Protein AF-A0A2A5EAG4-F1 (afdb_monomer_lite)

Sequence (66 aa):
MKRKLTGSDGMAIIIPDGYRGLQGSDGRMVPIPPGGRGLQGSDGRMIAIRAGARGLQGSDGRMRNK

Structure (mmCIF, N/CA/C/O backbone):
data_AF-A0A2A5EAG4-F1
#
_entry.id   AF-A0A2A5EAG4-F1
#
loop_
_atom_site.group_PDB
_atom_site.id
_atom_site.type_symbol
_atom_site.label_atom_id
_atom_site.label_alt_id
_atom_site.label_comp_id
_atom_site.label_asym_id
_atom_site.label_entity_id
_atom_site.label_seq_id
_atom_site.pdb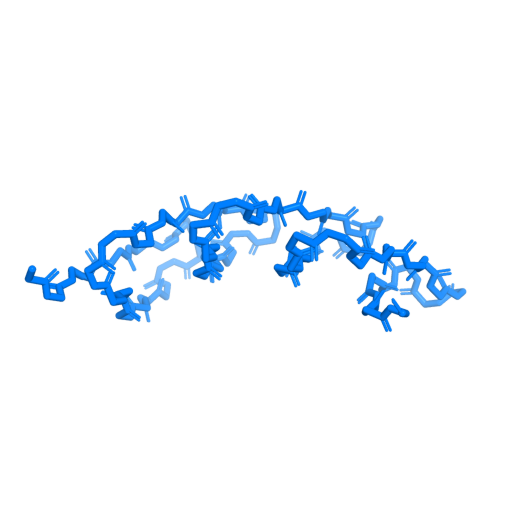x_PDB_ins_code
_atom_site.Cartn_x
_atom_site.Cartn_y
_atom_site.Cartn_z
_atom_site.occupancy
_atom_site.B_iso_or_equiv
_atom_site.auth_seq_id
_atom_site.auth_comp_id
_atom_site.auth_asym_id
_atom_site.auth_atom_id
_atom_site.pdbx_PDB_model_num
ATOM 1 N N . MET A 1 1 ? -10.648 -2.396 15.711 1.00 81.62 1 MET A N 1
ATOM 2 C CA . MET A 1 1 ? -10.967 -0.951 15.576 1.00 81.62 1 MET A CA 1
ATOM 3 C C . MET A 1 1 ? -10.293 -0.363 14.330 1.00 81.62 1 MET A C 1
ATOM 5 O O . MET A 1 1 ? -9.200 -0.803 13.997 1.00 81.62 1 MET A O 1
ATOM 9 N N . LYS A 1 2 ? -10.891 0.621 13.634 1.00 91.81 2 LYS A N 1
ATOM 10 C CA . LYS A 1 2 ? -10.192 1.349 12.547 1.00 91.81 2 LYS A CA 1
ATOM 11 C C . LYS A 1 2 ? -9.149 2.304 13.145 1.00 91.81 2 LYS A C 1
ATOM 13 O O . LYS A 1 2 ? -9.396 2.869 14.207 1.00 91.81 2 LYS A O 1
ATOM 18 N N . ARG A 1 3 ? -8.005 2.497 12.478 1.00 95.81 3 ARG A N 1
ATOM 19 C CA . ARG A 1 3 ? -6.923 3.399 12.934 1.00 95.81 3 ARG A CA 1
ATOM 20 C C . ARG A 1 3 ? -6.560 4.414 11.855 1.00 95.81 3 ARG A C 1
ATOM 22 O O . ARG A 1 3 ? -6.607 4.085 10.673 1.00 95.81 3 ARG A O 1
ATOM 29 N N . LYS A 1 4 ? -6.168 5.622 12.260 1.00 97.69 4 LYS A N 1
ATOM 30 C CA . LYS A 1 4 ? -5.596 6.638 11.367 1.00 97.69 4 LYS A CA 1
ATOM 31 C C . LYS A 1 4 ? -4.074 6.537 11.402 1.00 97.69 4 LYS A C 1
ATOM 33 O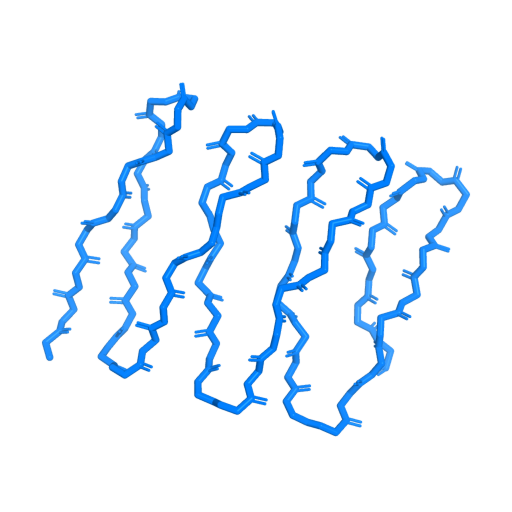 O . LYS A 1 4 ? -3.506 6.480 12.488 1.00 97.69 4 LYS A O 1
ATOM 38 N N . LEU A 1 5 ? -3.440 6.523 10.235 1.00 97.94 5 LEU A N 1
ATOM 39 C CA . LEU A 1 5 ? -1.986 6.593 10.090 1.00 97.94 5 LEU A CA 1
ATOM 40 C C . LEU A 1 5 ? -1.634 7.746 9.158 1.00 97.94 5 LEU A C 1
ATOM 42 O O . LEU A 1 5 ? -2.311 7.925 8.149 1.00 97.94 5 LEU A O 1
ATOM 46 N N . THR A 1 6 ? -0.584 8.488 9.488 1.00 98.44 6 THR A N 1
ATOM 47 C CA . THR A 1 6 ? -0.091 9.616 8.691 1.00 98.44 6 THR A CA 1
ATOM 48 C C . THR A 1 6 ? 1.275 9.258 8.128 1.00 98.44 6 THR A C 1
ATOM 50 O O . THR A 1 6 ? 2.132 8.784 8.872 1.00 98.44 6 THR A O 1
ATOM 53 N N . GLY A 1 7 ? 1.446 9.439 6.823 1.00 98.31 7 GLY A N 1
ATOM 54 C CA . GLY A 1 7 ? 2.720 9.260 6.142 1.00 98.31 7 GLY A CA 1
ATOM 55 C C . GLY A 1 7 ? 3.638 10.463 6.313 1.00 98.31 7 GLY A C 1
ATOM 56 O O . GLY A 1 7 ? 3.211 11.537 6.742 1.00 98.31 7 GLY A O 1
ATOM 57 N N . SER A 1 8 ? 4.908 10.306 5.946 1.00 98.56 8 SER A N 1
ATOM 58 C CA . SER A 1 8 ? 5.865 11.420 5.953 1.00 98.56 8 SER A CA 1
ATOM 59 C C . SER A 1 8 ? 5.559 12.486 4.897 1.00 98.56 8 SER A C 1
ATOM 61 O O . SER A 1 8 ? 6.107 13.579 4.970 1.00 98.56 8 SER A O 1
ATOM 63 N N . ASP A 1 9 ? 4.675 12.198 3.939 1.00 98.00 9 ASP A N 1
ATOM 64 C CA . ASP A 1 9 ? 4.104 13.193 3.025 1.00 98.00 9 ASP A CA 1
ATOM 65 C C . ASP A 1 9 ? 3.008 14.060 3.682 1.00 98.00 9 ASP A C 1
ATOM 67 O O . ASP A 1 9 ? 2.403 14.905 3.024 1.00 98.00 9 ASP A O 1
ATOM 71 N N . GLY A 1 10 ? 2.724 13.845 4.972 1.00 98.38 10 GLY A N 1
ATOM 72 C CA . GLY A 1 10 ? 1.687 14.541 5.733 1.00 98.38 10 GLY A CA 1
ATOM 73 C C . GLY A 1 10 ? 0.268 14.041 5.453 1.00 98.38 10 GLY A C 1
ATOM 74 O O . GLY A 1 10 ? -0.672 14.463 6.132 1.00 98.38 10 GLY A O 1
ATOM 75 N N . MET A 1 11 ? 0.085 13.122 4.500 1.00 98.06 11 MET A N 1
ATOM 76 C CA . MET A 1 11 ? -1.224 12.583 4.150 1.00 98.06 11 MET A CA 1
ATOM 77 C C . MET A 1 11 ? -1.592 11.425 5.068 1.00 98.06 11 MET A C 1
ATOM 79 O O . MET A 1 11 ? -0.769 10.581 5.426 1.00 98.06 11 MET A O 1
ATOM 83 N N . ALA A 1 12 ? -2.867 11.364 5.445 1.00 97.69 12 ALA A N 1
ATOM 84 C CA . ALA A 1 12 ? -3.369 10.329 6.332 1.00 97.69 12 ALA A CA 1
ATOM 85 C C . ALA A 1 12 ? -4.287 9.341 5.615 1.00 97.69 12 ALA A C 1
ATOM 87 O O . ALA A 1 12 ? -5.104 9.718 4.777 1.00 97.69 12 ALA A O 1
ATOM 88 N N . ILE A 1 13 ? -4.205 8.078 6.025 1.00 97.62 13 ILE A N 1
ATOM 89 C CA . ILE A 1 13 ? -5.126 7.015 5.623 1.00 97.62 13 ILE A CA 1
ATOM 90 C C . ILE A 1 13 ? -5.859 6.456 6.840 1.00 97.62 13 ILE A C 1
ATOM 92 O O . ILE A 1 13 ? -5.365 6.504 7.970 1.00 97.62 13 ILE A O 1
ATOM 96 N N . ILE A 1 14 ? -7.024 5.862 6.592 1.00 97.94 14 ILE A N 1
ATOM 97 C CA . ILE A 1 14 ? -7.724 5.033 7.572 1.00 97.94 14 ILE A CA 1
ATOM 98 C C . ILE A 1 14 ? -7.472 3.571 7.227 1.00 97.94 14 ILE A C 1
ATOM 100 O O . ILE A 1 14 ? -7.765 3.131 6.116 1.00 97.94 14 ILE A O 1
ATOM 104 N N . ILE A 1 15 ? -6.956 2.810 8.188 1.00 97.06 15 ILE A N 1
ATOM 105 C CA . ILE A 1 15 ? -6.747 1.372 8.045 1.00 97.06 15 ILE A CA 1
ATOM 106 C C . ILE A 1 15 ? -7.831 0.585 8.801 1.00 97.06 15 ILE A C 1
ATOM 108 O O . ILE A 1 15 ? -8.185 0.962 9.927 1.00 97.06 15 ILE A O 1
ATOM 112 N N . PRO A 1 16 ? -8.383 -0.492 8.207 1.00 96.31 16 PRO A N 1
ATOM 113 C CA . PRO A 1 16 ? -9.285 -1.405 8.900 1.00 96.31 16 PRO A CA 1
ATOM 114 C C . PRO A 1 16 ? -8.609 -2.126 10.069 1.00 96.31 16 PRO A C 1
ATOM 116 O O . PRO A 1 16 ? -7.384 -2.125 10.209 1.00 96.31 16 PRO A O 1
ATOM 119 N N . ASP A 1 17 ? -9.422 -2.781 10.892 1.00 96.12 17 ASP A N 1
ATOM 120 C CA . ASP A 1 17 ? -8.899 -3.639 11.948 1.00 96.12 17 ASP A CA 1
ATOM 121 C C . ASP A 1 17 ? -8.144 -4.842 11.378 1.00 96.12 17 ASP A C 1
ATOM 123 O O . ASP A 1 17 ? -8.485 -5.345 10.308 1.00 96.12 17 ASP A O 1
ATOM 127 N N . GLY A 1 18 ? -7.098 -5.285 12.072 1.00 95.50 18 GLY A N 1
ATOM 128 C CA . GLY A 1 18 ? -6.219 -6.367 11.611 1.00 95.50 18 GLY A CA 1
ATOM 129 C C . GLY A 1 18 ? -5.294 -6.003 10.439 1.00 95.50 18 GLY A C 1
ATOM 130 O O . GLY A 1 18 ? -4.371 -6.755 10.139 1.00 95.50 18 GLY A O 1
ATOM 131 N N . TYR A 1 19 ? -5.478 -4.847 9.795 1.00 97.75 19 TYR A N 1
ATOM 132 C CA . TYR A 1 19 ? -4.557 -4.360 8.768 1.00 97.75 19 TYR A CA 1
ATOM 133 C C . TYR A 1 19 ? -3.359 -3.665 9.426 1.00 97.75 19 TYR A C 1
ATOM 135 O O . TYR A 1 19 ? -3.454 -3.089 10.518 1.00 97.75 19 TYR A O 1
ATOM 143 N N . ARG A 1 20 ? -2.226 -3.664 8.720 1.00 96.62 20 ARG A N 1
ATOM 144 C CA . ARG A 1 20 ? -1.051 -2.842 9.051 1.00 96.62 20 ARG A CA 1
ATOM 145 C C . ARG A 1 20 ? -0.852 -1.766 7.991 1.00 96.62 20 ARG A C 1
ATOM 147 O O . ARG A 1 20 ? -1.185 -1.989 6.833 1.00 96.62 20 ARG A O 1
ATOM 154 N N . GLY A 1 21 ? -0.318 -0.613 8.371 1.00 97.50 21 GLY A N 1
ATOM 155 C CA . GLY A 1 21 ? 0.131 0.392 7.407 1.00 97.50 21 GLY A CA 1
ATOM 156 C C . GLY A 1 21 ? 1.608 0.205 7.100 1.00 97.50 21 GLY A C 1
ATOM 157 O O . GLY A 1 21 ? 2.384 -0.020 8.024 1.00 97.50 21 GLY A O 1
ATOM 158 N N . LEU A 1 22 ? 1.989 0.310 5.831 1.00 98.31 22 LEU A N 1
ATOM 159 C CA . LEU A 1 22 ? 3.386 0.430 5.412 1.00 98.31 22 LEU A CA 1
ATOM 160 C C . LEU A 1 22 ? 3.552 1.705 4.583 1.00 98.31 22 LEU A C 1
ATOM 162 O O . LEU A 1 22 ? 2.637 2.068 3.843 1.00 98.31 22 LEU A O 1
ATOM 166 N N . GLN A 1 23 ? 4.704 2.366 4.703 1.00 98.44 23 GLN A N 1
ATOM 167 C CA . GLN A 1 23 ? 4.982 3.627 4.017 1.00 98.44 23 GLN A CA 1
ATOM 168 C C . GLN A 1 23 ? 5.932 3.451 2.832 1.00 98.44 23 GLN A C 1
ATOM 170 O O . GLN A 1 23 ? 6.989 2.836 2.976 1.00 98.44 23 GLN A O 1
ATOM 175 N N . GLY A 1 24 ? 5.549 3.971 1.665 1.00 98.31 24 GLY A N 1
ATOM 176 C CA . GLY A 1 24 ? 6.454 4.116 0.530 1.00 98.31 24 GLY A CA 1
ATOM 177 C C . GLY A 1 24 ? 7.543 5.155 0.811 1.00 98.31 24 GLY A C 1
ATOM 178 O O . GLY A 1 24 ? 7.434 5.980 1.720 1.00 98.31 24 GLY A O 1
ATOM 179 N N . SER A 1 25 ? 8.590 5.142 -0.006 1.00 98.50 25 SER A N 1
ATOM 180 C CA . SER A 1 25 ? 9.654 6.153 0.015 1.00 98.50 25 SER A CA 1
ATOM 181 C C . SER A 1 25 ? 9.162 7.491 -0.523 1.00 98.50 25 SER A C 1
ATOM 183 O O . SER A 1 25 ? 9.726 8.522 -0.180 1.00 98.50 25 SER A O 1
ATOM 185 N N . ASP A 1 26 ? 8.066 7.493 -1.287 1.00 98.06 26 ASP A N 1
ATOM 186 C CA . ASP A 1 26 ? 7.331 8.707 -1.643 1.00 98.06 26 ASP A CA 1
ATOM 187 C C . ASP A 1 26 ? 6.521 9.299 -0.473 1.00 98.06 26 ASP A C 1
ATOM 189 O O . ASP A 1 26 ? 5.809 10.283 -0.650 1.00 98.06 26 ASP A O 1
ATOM 193 N N . GLY A 1 27 ? 6.609 8.698 0.716 1.00 98.44 27 GLY A N 1
ATOM 194 C CA . GLY A 1 27 ? 5.960 9.168 1.932 1.00 98.44 27 GLY A CA 1
ATOM 195 C C . GLY A 1 27 ? 4.560 8.611 2.164 1.00 98.44 27 GLY A C 1
ATOM 196 O O . GLY A 1 27 ? 4.058 8.706 3.282 1.00 98.44 27 GLY A O 1
ATOM 197 N N . ARG A 1 28 ? 3.938 7.979 1.161 1.00 98.50 28 ARG A N 1
ATOM 198 C CA . ARG A 1 28 ? 2.531 7.566 1.233 1.00 98.50 28 ARG A CA 1
ATOM 199 C C . ARG A 1 28 ? 2.326 6.288 2.022 1.00 98.50 28 ARG A C 1
ATOM 201 O O . ARG A 1 28 ? 3.005 5.283 1.809 1.00 98.50 28 ARG A O 1
ATOM 208 N N . MET A 1 29 ? 1.304 6.297 2.872 1.00 98.44 29 MET A N 1
ATOM 209 C CA . MET A 1 29 ? 0.852 5.110 3.595 1.00 98.44 29 MET A CA 1
ATOM 210 C C . MET A 1 29 ? -0.044 4.219 2.733 1.00 98.44 29 MET A C 1
ATOM 212 O O . MET A 1 29 ? -0.912 4.696 2.003 1.00 98.44 29 MET A O 1
ATOM 216 N N . VAL A 1 30 ? 0.108 2.904 2.893 1.00 98.12 30 VAL A N 1
ATOM 217 C CA . VAL A 1 30 ? -0.700 1.882 2.219 1.00 98.12 30 VAL A CA 1
ATOM 218 C C . VAL A 1 30 ? -1.247 0.883 3.242 1.00 98.12 30 VAL A C 1
ATOM 220 O O . VAL A 1 30 ? -0.471 0.339 4.036 1.00 98.12 30 VAL A O 1
ATOM 223 N N . PRO A 1 31 ? -2.563 0.596 3.240 1.00 98.12 31 PRO A N 1
ATOM 224 C CA . PRO A 1 31 ? -3.142 -0.450 4.073 1.00 98.12 31 PRO A CA 1
ATOM 225 C C . PRO A 1 31 ? -2.798 -1.837 3.518 1.00 98.12 31 PRO A C 1
ATOM 227 O O . PRO A 1 31 ? -3.136 -2.168 2.382 1.00 98.12 31 PRO A O 1
ATOM 230 N N . ILE A 1 32 ? -2.178 -2.679 4.340 1.00 97.88 32 ILE A N 1
ATOM 231 C CA . ILE A 1 32 ? -1.813 -4.055 3.998 1.00 97.88 32 ILE A CA 1
ATOM 232 C C . ILE A 1 32 ? -2.750 -5.026 4.729 1.00 97.88 32 ILE A C 1
ATOM 234 O O . ILE A 1 32 ? -2.797 -4.993 5.966 1.00 97.88 32 ILE A O 1
ATOM 238 N N . PRO A 1 33 ? -3.480 -5.892 3.999 1.00 97.00 33 PRO A N 1
ATOM 239 C CA . PRO A 1 33 ? -4.386 -6.863 4.603 1.00 97.00 33 PRO A CA 1
ATOM 240 C C . PRO A 1 33 ? -3.633 -7.948 5.387 1.00 97.00 33 PRO A C 1
ATOM 242 O O . PRO A 1 33 ? -2.462 -8.214 5.091 1.00 97.00 33 PRO A O 1
ATOM 245 N N . PRO A 1 34 ?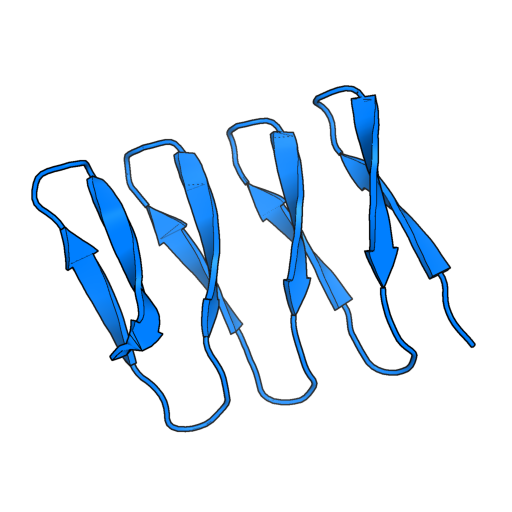 -4.305 -8.628 6.336 1.00 97.19 34 PRO A N 1
ATOM 246 C CA . PRO A 1 34 ? -3.789 -9.844 6.959 1.00 97.19 34 PRO A CA 1
ATOM 247 C C . PRO A 1 34 ? -3.309 -10.858 5.913 1.00 97.19 34 PRO A C 1
ATOM 249 O O . PRO A 1 34 ? -3.957 -11.059 4.886 1.00 97.19 34 PRO A O 1
ATOM 252 N N . GLY A 1 35 ? -2.141 -11.462 6.146 1.00 96.62 35 GLY A N 1
ATOM 253 C CA . GLY A 1 35 ? -1.501 -12.388 5.199 1.00 96.62 35 GLY A CA 1
ATOM 254 C C . GLY A 1 35 ? -0.954 -11.738 3.918 1.00 96.62 35 GLY A C 1
ATOM 255 O O . GLY A 1 35 ? -0.295 -12.405 3.124 1.00 96.62 35 GLY A O 1
ATOM 256 N N . GLY A 1 36 ? -1.195 -10.442 3.706 1.00 97.31 36 GLY A N 1
ATOM 257 C CA . GLY A 1 36 ? -0.639 -9.672 2.603 1.00 97.31 36 GLY A CA 1
ATOM 258 C C . GLY A 1 36 ? 0.741 -9.085 2.901 1.00 97.31 36 GLY A C 1
ATOM 259 O O . GLY A 1 36 ? 1.220 -9.024 4.043 1.00 97.31 36 GLY A O 1
ATOM 260 N N . ARG A 1 37 ? 1.378 -8.580 1.846 1.00 97.81 37 ARG A N 1
ATOM 261 C CA . ARG A 1 37 ? 2.666 -7.879 1.913 1.00 97.81 37 ARG A CA 1
ATOM 262 C C . ARG A 1 37 ? 2.627 -6.569 1.137 1.00 97.81 37 ARG A C 1
ATOM 264 O O . ARG A 1 37 ? 1.857 -6.433 0.191 1.00 97.81 37 ARG A O 1
ATOM 271 N N . GLY A 1 38 ? 3.457 -5.617 1.546 1.00 97.88 38 GLY A N 1
ATOM 272 C CA . GLY A 1 38 ? 3.740 -4.432 0.743 1.00 97.88 38 GLY A CA 1
ATOM 273 C C . GLY A 1 38 ? 4.809 -4.748 -0.296 1.00 97.88 38 GLY A C 1
ATOM 274 O O . GLY A 1 38 ? 5.734 -5.500 0.002 1.00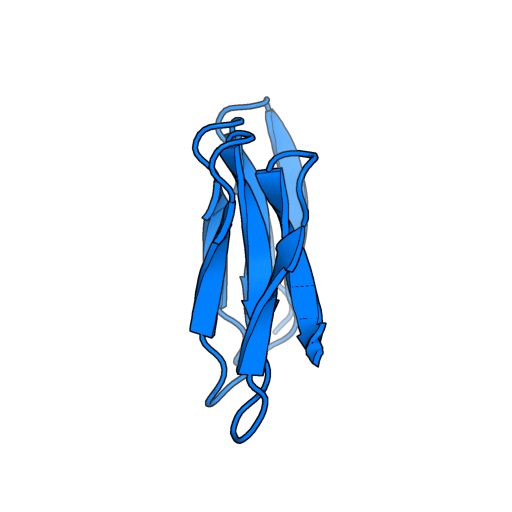 97.88 38 GLY A O 1
ATOM 275 N N . LEU A 1 39 ? 4.682 -4.190 -1.497 1.00 98.25 39 LEU A N 1
ATOM 276 C CA . LEU A 1 39 ? 5.770 -4.127 -2.471 1.00 98.25 39 LEU A CA 1
ATOM 277 C C . LEU A 1 39 ? 5.898 -2.701 -2.987 1.00 98.25 39 LEU A C 1
ATOM 279 O O . LEU A 1 39 ? 4.895 -2.070 -3.320 1.00 98.25 39 LEU A O 1
ATOM 283 N N . GLN A 1 40 ? 7.133 -2.224 -3.057 1.00 98.38 40 GLN A N 1
ATOM 284 C CA . GLN A 1 40 ? 7.468 -0.898 -3.540 1.00 98.38 40 GLN A CA 1
ATOM 285 C C . GLN A 1 40 ? 8.017 -0.974 -4.963 1.00 98.38 40 GLN A C 1
ATOM 287 O O . GLN A 1 40 ? 8.869 -1.808 -5.259 1.00 98.38 40 GLN A O 1
ATOM 292 N N . GLY A 1 41 ? 7.507 -0.105 -5.833 1.00 98.25 41 GLY A N 1
ATOM 293 C CA . GLY A 1 41 ? 8.083 0.132 -7.148 1.00 98.25 41 GLY A CA 1
ATOM 294 C C . GLY A 1 41 ? 9.304 1.042 -7.074 1.00 98.25 41 GLY A C 1
ATOM 295 O O . GLY A 1 41 ? 9.482 1.800 -6.122 1.00 98.25 41 GLY A O 1
ATOM 296 N N . SER A 1 42 ? 10.133 1.006 -8.112 1.00 98.38 42 SER A N 1
ATOM 297 C CA . SER A 1 42 ? 11.256 1.934 -8.307 1.00 98.38 42 SER A CA 1
ATOM 298 C C . SER A 1 42 ? 10.804 3.387 -8.451 1.00 98.38 42 SER A C 1
ATOM 300 O O . SER A 1 42 ? 11.597 4.294 -8.232 1.00 98.38 42 SER A O 1
ATOM 302 N N . ASP A 1 43 ? 9.525 3.618 -8.747 1.00 97.88 43 ASP A N 1
ATOM 303 C CA . ASP A 1 43 ? 8.885 4.934 -8.689 1.00 97.88 43 ASP A CA 1
ATOM 304 C C . ASP A 1 43 ? 8.644 5.436 -7.248 1.00 97.88 43 ASP A C 1
ATOM 306 O O . ASP A 1 43 ? 8.038 6.489 -7.049 1.00 97.88 43 ASP A O 1
ATOM 310 N N . GLY A 1 44 ? 9.055 4.660 -6.242 1.00 98.19 44 GLY A N 1
ATOM 311 C CA . GLY A 1 44 ? 8.933 4.962 -4.821 1.00 98.19 44 GLY A CA 1
ATOM 312 C C . GLY A 1 44 ? 7.567 4.641 -4.216 1.00 98.19 44 GLY A C 1
ATOM 313 O O . GLY A 1 44 ? 7.426 4.670 -2.990 1.00 98.19 44 GLY A O 1
ATOM 314 N N . ARG A 1 45 ? 6.565 4.264 -5.017 1.00 97.88 45 ARG A N 1
ATOM 315 C CA . ARG A 1 45 ? 5.219 3.992 -4.500 1.00 97.88 45 ARG A CA 1
ATOM 316 C C . ARG A 1 45 ? 5.041 2.547 -4.097 1.00 97.88 45 ARG A C 1
ATOM 318 O O . ARG A 1 45 ? 5.442 1.617 -4.795 1.00 97.88 45 ARG A O 1
ATOM 325 N N . MET A 1 46 ? 4.372 2.367 -2.966 1.00 98.38 46 MET A N 1
ATOM 326 C CA . MET A 1 46 ? 4.015 1.054 -2.454 1.00 98.38 46 MET A CA 1
ATOM 327 C C . MET A 1 46 ? 2.597 0.650 -2.853 1.00 98.38 46 MET A C 1
ATOM 329 O O . MET A 1 46 ? 1.704 1.485 -2.991 1.00 98.38 46 MET A O 1
ATOM 333 N N . ILE A 1 47 ? 2.386 -0.657 -3.003 1.00 98.06 47 ILE A N 1
ATOM 334 C CA . ILE A 1 47 ? 1.068 -1.279 -3.119 1.00 98.06 47 ILE A CA 1
ATOM 335 C C . ILE A 1 47 ? 0.927 -2.450 -2.146 1.00 98.06 47 ILE A C 1
ATOM 337 O O . ILE A 1 47 ? 1.916 -3.028 -1.692 1.00 98.06 47 ILE A O 1
ATOM 341 N N . ALA A 1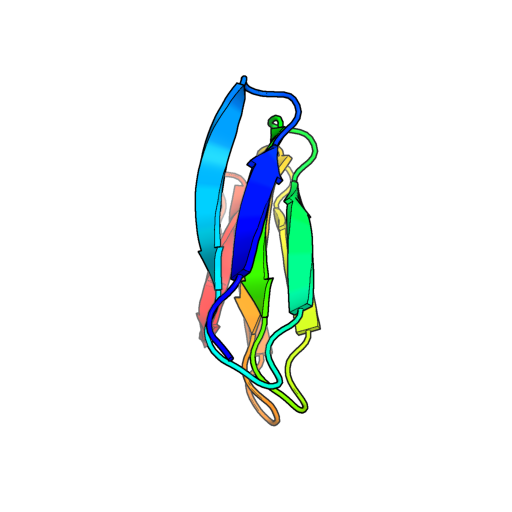 48 ? -0.317 -2.837 -1.873 1.00 97.94 48 ALA A N 1
ATOM 342 C CA . ALA A 1 48 ? -0.633 -4.067 -1.162 1.00 97.94 48 ALA A CA 1
ATOM 343 C C . ALA A 1 48 ? -0.781 -5.242 -2.140 1.00 97.94 48 ALA A C 1
ATOM 345 O O . ALA A 1 48 ? -1.591 -5.186 -3.069 1.00 97.94 48 ALA A O 1
ATOM 346 N N . ILE A 1 49 ? -0.057 -6.329 -1.871 1.00 97.62 49 ILE A N 1
ATOM 347 C CA . ILE A 1 49 ? -0.222 -7.631 -2.518 1.00 97.62 49 ILE A CA 1
ATOM 348 C C . ILE A 1 49 ? -0.934 -8.564 -1.544 1.00 97.62 49 ILE A C 1
ATOM 350 O O . ILE A 1 49 ? -0.478 -8.764 -0.413 1.00 97.62 49 ILE A O 1
ATOM 354 N N . ARG A 1 50 ? -2.063 -9.133 -1.971 1.00 95.19 50 ARG A N 1
ATOM 355 C CA . ARG A 1 50 ? -2.824 -10.100 -1.166 1.00 95.19 50 ARG A CA 1
ATOM 356 C C . ARG A 1 50 ? -2.066 -11.425 -1.042 1.00 95.19 50 ARG A C 1
ATOM 358 O O . ARG A 1 50 ? -1.210 -11.740 -1.867 1.00 95.19 50 ARG A O 1
ATOM 365 N N . ALA A 1 51 ? -2.408 -12.210 -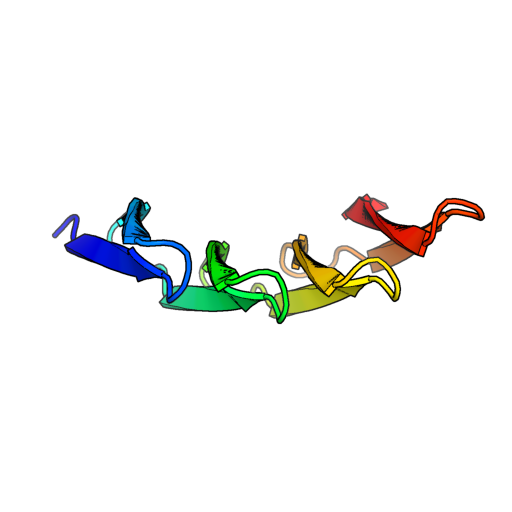0.024 1.00 94.81 51 ALA A N 1
ATOM 366 C CA . ALA A 1 51 ? -1.909 -13.574 0.109 1.00 94.81 51 ALA A CA 1
ATOM 367 C C . ALA A 1 51 ? -2.157 -14.367 -1.189 1.00 94.81 51 ALA A C 1
ATOM 369 O O . ALA A 1 51 ? -3.229 -14.268 -1.782 1.00 94.81 51 ALA A O 1
ATOM 370 N N . GLY A 1 52 ? -1.149 -15.110 -1.651 1.00 94.06 52 GLY A N 1
ATOM 371 C CA . GLY A 1 52 ? -1.217 -15.906 -2.884 1.00 94.06 52 GLY A CA 1
ATOM 372 C C . GLY A 1 52 ? -1.096 -15.123 -4.200 1.00 94.06 52 GLY A C 1
ATOM 373 O O . GLY A 1 52 ? -0.849 -15.737 -5.234 1.00 94.06 52 GLY A O 1
ATOM 374 N N . ALA A 1 53 ? -1.199 -13.790 -4.182 1.00 96.12 53 ALA A N 1
ATOM 375 C CA . ALA A 1 53 ? -1.031 -12.963 -5.376 1.00 96.12 53 ALA A CA 1
ATOM 376 C C . ALA A 1 53 ? 0.447 -12.639 -5.653 1.00 96.12 53 ALA A C 1
ATOM 378 O O . ALA A 1 53 ? 1.321 -12.753 -4.779 1.00 96.12 53 ALA A O 1
ATOM 379 N N . ARG A 1 54 ? 0.737 -12.205 -6.884 1.00 95.50 54 ARG A N 1
ATOM 380 C CA . ARG A 1 54 ? 2.076 -11.746 -7.277 1.00 95.50 54 ARG A CA 1
ATOM 381 C C . ARG A 1 54 ? 2.052 -10.259 -7.601 1.00 95.50 54 ARG A C 1
ATOM 383 O O . ARG A 1 54 ? 1.051 -9.718 -8.048 1.00 95.50 54 ARG A O 1
ATOM 390 N N . GLY A 1 55 ? 3.176 -9.599 -7.352 1.00 96.00 55 GLY A N 1
ATOM 391 C CA . GLY A 1 55 ? 3.409 -8.247 -7.842 1.00 96.00 55 GLY A CA 1
ATOM 392 C C . GLY A 1 55 ? 4.198 -8.306 -9.142 1.00 96.00 55 GLY A C 1
ATOM 393 O O . GLY A 1 55 ? 5.093 -9.141 -9.269 1.00 96.00 55 GLY A O 1
ATOM 394 N N . LEU A 1 56 ? 3.887 -7.418 -10.077 1.00 97.56 56 LEU A N 1
ATOM 395 C CA . LEU A 1 56 ? 4.689 -7.178 -11.271 1.00 97.56 56 LEU A CA 1
ATOM 396 C C . LEU A 1 56 ? 5.000 -5.690 -11.373 1.00 97.56 56 LEU A C 1
ATOM 398 O O . LEU A 1 56 ? 4.109 -4.861 -11.181 1.00 97.56 56 LEU A O 1
ATOM 402 N N . GLN A 1 57 ? 6.250 -5.370 -11.684 1.00 97.81 57 GLN A N 1
ATOM 403 C CA . GLN A 1 57 ? 6.652 -4.005 -11.964 1.00 97.81 57 GLN A CA 1
ATOM 404 C C . GLN A 1 57 ? 6.474 -3.697 -13.453 1.00 97.81 57 GLN A C 1
ATOM 406 O O . GLN A 1 57 ? 6.940 -4.452 -14.304 1.00 97.81 57 GLN A O 1
ATOM 411 N N . GLY A 1 58 ? 5.780 -2.603 -13.759 1.00 97.38 58 GLY A N 1
ATOM 412 C CA . GLY A 1 58 ? 5.701 -2.050 -15.106 1.00 97.38 58 GLY A CA 1
ATOM 413 C C . GLY A 1 58 ? 6.973 -1.297 -15.500 1.00 97.38 58 GLY A C 1
ATOM 414 O O . GLY A 1 58 ? 7.808 -0.965 -14.659 1.00 97.38 58 GLY A O 1
ATOM 415 N N . SER A 1 59 ? 7.103 -0.979 -16.789 1.00 97.81 59 SER A N 1
ATOM 416 C CA . SER A 1 59 ? 8.201 -0.149 -17.311 1.00 97.81 59 SER A CA 1
ATOM 417 C C . SER A 1 59 ? 8.188 1.285 -16.768 1.00 97.81 59 SER A C 1
ATOM 419 O O . SER A 1 59 ? 9.223 1.937 -16.722 1.00 97.81 59 SER A O 1
ATOM 421 N N . ASP A 1 60 ? 7.032 1.752 -16.296 1.00 97.31 60 ASP A N 1
ATOM 422 C CA . ASP A 1 60 ? 6.832 3.010 -15.567 1.00 97.31 60 ASP A CA 1
ATOM 423 C C . ASP A 1 60 ? 7.329 2.953 -14.106 1.00 97.31 60 ASP A C 1
ATOM 425 O O . ASP A 1 60 ? 7.093 3.877 -13.326 1.00 97.31 60 ASP A O 1
ATOM 429 N N . GLY A 1 61 ? 7.966 1.849 -13.707 1.00 97.75 61 GLY A N 1
ATOM 430 C CA . GLY A 1 61 ? 8.430 1.601 -12.348 1.00 97.75 61 GLY A CA 1
ATOM 431 C C . GLY A 1 61 ? 7.312 1.232 -11.372 1.00 97.75 61 GLY A C 1
ATOM 432 O O . GLY A 1 61 ? 7.606 0.932 -10.215 1.00 97.75 61 GLY A O 1
ATOM 433 N N . ARG A 1 62 ? 6.046 1.199 -11.809 1.00 97.25 62 ARG A N 1
ATOM 434 C CA . ARG A 1 62 ? 4.876 0.979 -10.951 1.00 97.25 62 ARG A CA 1
ATOM 435 C C . ARG A 1 62 ? 4.688 -0.489 -10.631 1.00 97.25 62 ARG A C 1
ATOM 437 O O . ARG A 1 62 ? 4.575 -1.312 -11.536 1.00 97.25 62 ARG A O 1
ATOM 444 N N . MET A 1 63 ? 4.508 -0.810 -9.354 1.00 97.88 63 MET A N 1
ATOM 445 C CA . MET A 1 63 ? 4.013 -2.131 -8.967 1.00 97.88 63 MET A CA 1
ATOM 446 C C . MET A 1 63 ? 2.517 -2.274 -9.260 1.00 97.88 63 MET A C 1
ATOM 448 O O . MET A 1 63 ? 1.728 -1.356 -9.030 1.00 97.88 63 MET A O 1
ATOM 452 N N . ARG A 1 64 ? 2.117 -3.458 -9.731 1.00 94.94 64 ARG A N 1
ATOM 453 C CA . ARG A 1 64 ? 0.726 -3.859 -9.984 1.00 94.94 64 ARG A CA 1
ATOM 454 C C . ARG A 1 64 ? 0.485 -5.266 -9.443 1.00 94.94 64 ARG A C 1
ATOM 456 O O . ARG A 1 64 ? 1.395 -6.094 -9.440 1.00 94.94 64 ARG A O 1
ATOM 463 N N . ASN A 1 65 ? -0.737 -5.531 -8.984 1.00 93.06 65 ASN A N 1
ATOM 464 C CA . ASN A 1 65 ? -1.165 -6.889 -8.647 1.00 93.06 65 ASN A CA 1
ATOM 465 C C . ASN A 1 65 ? -1.341 -7.711 -9.930 1.00 93.06 65 ASN A C 1
ATOM 467 O O . ASN A 1 65 ? -1.845 -7.190 -10.926 1.00 93.06 65 ASN A O 1
ATOM 471 N N . LYS A 1 66 ? -0.940 -8.978 -9.877 1.00 85.25 66 LYS A N 1
ATOM 472 C CA . LYS A 1 66 ? -1.138 -9.991 -10.909 1.00 85.25 66 LYS A CA 1
ATOM 473 C C . LYS A 1 66 ? -1.847 -11.201 -10.319 1.00 85.25 66 LYS A C 1
ATOM 475 O O . LYS A 1 66 ? -1.502 -11.580 -9.171 1.00 85.25 66 LYS A O 1
#

Secondary structure (DSSP, 8-state):
--EEEE-TTS-EEEEPTT-EEEE-TTS-EEEE-TT-EEEE-TTS-EEEE-TT--EEE-TTS-EEE-

Foldseek 3Di:
DWDWDAWPVRDIDIEDPQWDWDAFPVRDIETEHVLWDWDAFPVRDIYIEHHPWDWDADPVRDIDID

pLDDT: mean 96.89, std 2.75, range [81.62, 98.56]

Radius of gyration: 11.87 Å; chains: 1; bounding box: 22×30×33 Å